Protein AF-A0A1C2GT10-F1 (afdb_monomer_lite)

Sequence (183 aa):
MKGVVSFGICFAFLFNIWNMQNKFFRRFGLTDAYTSALNGILLFVSLIYVYPLKFLTSLIGTEDQFNDHGHLVSKITSAQVPMLMIIYASGLGVIYLLFFLMYQNAHRHALILHLTPQELFETKTLGYGNLLAVGVCVLSITTALILPQATAGNAGFIFFLLGPAYSFWYAYRGKKSRLMFGH

Structure (mmCIF, N/CA/C/O backbone):
data_AF-A0A1C2GT10-F1
#
_entry.id   AF-A0A1C2GT10-F1
#
loop_
_atom_site.group_PDB
_atom_site.id
_atom_site.type_symbol
_atom_site.label_atom_id
_atom_site.label_alt_id
_atom_site.label_comp_id
_atom_site.label_asym_id
_atom_site.label_entity_id
_atom_site.label_seq_id
_atom_site.pdbx_PDB_ins_code
_atom_site.Cartn_x
_atom_site.Cartn_y
_atom_site.Cartn_z
_atom_site.occupancy
_atom_site.B_iso_or_equiv
_atom_site.auth_seq_id
_atom_site.auth_comp_id
_atom_site.auth_asym_id
_atom_site.auth_atom_id
_atom_site.pdbx_PDB_model_num
ATOM 1 N N . MET A 1 1 ? 27.643 7.933 -6.021 1.00 58.00 1 MET A N 1
ATOM 2 C CA . MET A 1 1 ? 26.497 8.442 -5.225 1.00 58.00 1 MET A CA 1
ATOM 3 C C . MET A 1 1 ? 25.125 8.004 -5.759 1.00 58.00 1 MET A C 1
ATOM 5 O O . MET A 1 1 ? 24.202 7.934 -4.965 1.00 58.00 1 MET A O 1
ATOM 9 N N . LYS A 1 2 ? 24.962 7.653 -7.049 1.00 57.12 2 LYS A N 1
ATOM 10 C CA . LYS A 1 2 ? 23.655 7.280 -7.637 1.00 57.12 2 LYS A CA 1
ATOM 11 C C . LYS A 1 2 ? 23.021 6.003 -7.056 1.00 57.12 2 LYS A C 1
ATOM 13 O O . LYS A 1 2 ? 21.864 6.046 -6.655 1.00 57.12 2 LYS A O 1
ATOM 18 N N . GLY A 1 3 ? 23.798 4.936 -6.845 1.00 66.56 3 GLY A N 1
ATOM 19 C CA . GLY A 1 3 ? 23.298 3.718 -6.187 1.00 66.56 3 GLY A CA 1
ATOM 20 C C . GLY A 1 3 ? 22.779 3.928 -4.752 1.00 66.56 3 GLY A C 1
ATOM 21 O O . GLY A 1 3 ? 21.902 3.194 -4.302 1.00 66.56 3 GLY A O 1
ATOM 22 N N . VAL A 1 4 ? 23.252 4.968 -4.050 1.00 77.50 4 VAL A N 1
ATOM 23 C CA . VAL A 1 4 ? 22.751 5.343 -2.711 1.00 77.50 4 VAL A CA 1
ATOM 24 C C . VAL A 1 4 ? 21.336 5.924 -2.800 1.00 77.50 4 VAL A C 1
ATOM 26 O O . VAL A 1 4 ? 20.514 5.657 -1.930 1.00 77.50 4 VAL A O 1
ATOM 29 N N . VAL A 1 5 ? 21.021 6.661 -3.871 1.00 79.19 5 VAL A N 1
ATOM 30 C CA . VAL A 1 5 ? 19.681 7.226 -4.102 1.00 79.19 5 VAL A CA 1
ATOM 31 C C . VAL A 1 5 ? 18.677 6.114 -4.411 1.00 79.19 5 VAL A C 1
ATOM 33 O O . VAL A 1 5 ? 17.631 6.041 -3.769 1.00 79.19 5 VAL A O 1
ATOM 36 N N . SER A 1 6 ? 19.013 5.197 -5.324 1.00 76.50 6 SER A N 1
ATOM 37 C CA . SER A 1 6 ? 18.157 4.047 -5.661 1.00 76.50 6 SER A CA 1
ATOM 38 C C . SER A 1 6 ? 17.911 3.133 -4.456 1.00 76.50 6 SER A C 1
ATOM 40 O O . SER A 1 6 ? 16.793 2.645 -4.259 1.00 76.50 6 SER A O 1
ATOM 42 N N . PHE A 1 7 ? 18.931 2.944 -3.612 1.00 80.69 7 PHE A N 1
ATOM 43 C CA . PHE A 1 7 ? 18.797 2.244 -2.337 1.00 80.69 7 PHE A CA 1
ATOM 44 C C . PHE A 1 7 ? 17.896 3.005 -1.354 1.00 80.69 7 PHE A C 1
ATOM 46 O O . PHE A 1 7 ? 17.006 2.402 -0.760 1.00 80.69 7 PHE A O 1
ATOM 53 N N . GLY A 1 8 ? 18.069 4.324 -1.226 1.00 86.44 8 GLY A N 1
ATOM 54 C CA . GLY A 1 8 ? 17.246 5.175 -0.364 1.00 86.44 8 GLY A CA 1
ATOM 55 C C . GLY A 1 8 ? 15.757 5.132 -0.719 1.00 86.44 8 GLY A C 1
ATOM 56 O O . GLY A 1 8 ? 14.921 5.028 0.175 1.00 86.44 8 GLY A O 1
ATOM 57 N N . ILE A 1 9 ? 15.417 5.119 -2.013 1.00 84.25 9 ILE A N 1
ATOM 58 C CA . ILE A 1 9 ? 14.026 4.969 -2.475 1.00 84.25 9 ILE A CA 1
ATOM 59 C C . ILE A 1 9 ? 13.476 3.589 -2.089 1.00 84.25 9 ILE A C 1
ATOM 61 O O . ILE A 1 9 ? 12.394 3.501 -1.510 1.00 84.25 9 ILE A O 1
ATOM 65 N N . CYS A 1 10 ? 14.226 2.513 -2.351 1.00 85.81 10 CYS A N 1
ATOM 66 C CA . CYS A 1 10 ? 13.824 1.153 -1.974 1.00 85.81 10 CYS A CA 1
ATOM 67 C C . CYS A 1 10 ? 13.597 1.031 -0.458 1.00 85.81 10 CYS A C 1
ATOM 69 O O . CYS A 1 10 ? 12.595 0.466 -0.017 1.00 85.81 10 CYS A O 1
ATOM 71 N N . PHE A 1 11 ? 14.499 1.603 0.343 1.00 89.50 11 PHE A N 1
ATOM 72 C CA . PHE A 1 11 ? 14.369 1.649 1.794 1.00 89.50 11 PHE A CA 1
ATOM 73 C C . PHE A 1 11 ? 13.121 2.422 2.228 1.00 89.50 11 PHE A C 1
ATOM 75 O O . PHE A 1 11 ? 12.382 1.932 3.074 1.00 89.50 11 PHE A O 1
ATOM 82 N N . ALA A 1 12 ? 12.838 3.586 1.635 1.00 91.81 12 ALA A N 1
ATOM 83 C CA . ALA A 1 12 ? 11.659 4.382 1.974 1.00 91.81 12 ALA A CA 1
ATOM 84 C C . ALA A 1 12 ? 10.345 3.614 1.741 1.00 91.81 12 ALA A C 1
ATOM 86 O O . ALA A 1 12 ? 9.431 3.692 2.563 1.00 91.81 12 ALA A O 1
ATOM 87 N N . PHE A 1 13 ? 10.263 2.825 0.667 1.00 89.94 13 PHE A N 1
ATOM 88 C CA . PHE A 1 13 ? 9.121 1.944 0.401 1.00 89.94 13 PHE A CA 1
ATOM 89 C C . PHE A 1 13 ? 8.989 0.824 1.439 1.00 89.94 13 PHE A C 1
ATOM 91 O O . PHE A 1 13 ? 7.908 0.635 1.995 1.00 89.94 13 PHE A O 1
ATOM 98 N N . LEU A 1 14 ? 10.076 0.110 1.749 1.00 92.19 14 LEU A N 1
ATOM 99 C CA . LEU A 1 14 ? 10.058 -0.938 2.779 1.00 92.19 14 LEU A CA 1
ATOM 100 C C . LEU A 1 14 ? 9.715 -0.368 4.160 1.00 92.19 14 LEU A C 1
ATOM 102 O O . LEU A 1 14 ? 8.906 -0.935 4.893 1.00 92.19 14 LEU A O 1
ATOM 106 N N . PHE A 1 15 ? 10.270 0.796 4.488 1.00 94.81 15 PHE A N 1
ATOM 107 C CA . PHE A 1 15 ? 9.959 1.521 5.710 1.00 94.81 15 PHE A CA 1
ATOM 108 C C . PHE A 1 15 ? 8.488 1.945 5.760 1.00 94.81 15 PHE A C 1
ATOM 110 O O . PHE A 1 15 ? 7.872 1.899 6.822 1.00 94.81 15 PHE A O 1
ATOM 117 N N . ASN A 1 16 ? 7.889 2.317 4.625 1.00 94.50 16 ASN A N 1
ATOM 118 C CA . ASN A 1 16 ? 6.464 2.627 4.552 1.00 94.50 16 ASN A CA 1
ATOM 119 C C . ASN A 1 16 ? 5.594 1.399 4.867 1.00 94.50 16 ASN A C 1
ATOM 121 O O . ASN A 1 16 ? 4.692 1.510 5.698 1.00 94.50 16 ASN A O 1
ATOM 125 N N . ILE A 1 17 ? 5.913 0.235 4.287 1.00 95.44 17 ILE A N 1
ATOM 126 C CA . ILE A 1 17 ? 5.225 -1.037 4.574 1.00 95.44 17 ILE A CA 1
ATOM 127 C C . ILE A 1 17 ? 5.335 -1.368 6.065 1.00 95.44 17 ILE A C 1
ATOM 129 O O . ILE A 1 17 ? 4.323 -1.612 6.725 1.00 95.44 17 ILE A O 1
ATOM 133 N N . TRP A 1 18 ? 6.546 -1.290 6.623 1.00 96.38 18 TRP A N 1
ATOM 134 C CA . TRP A 1 18 ? 6.772 -1.495 8.053 1.00 96.38 18 TRP A CA 1
ATOM 135 C C . TRP A 1 18 ? 5.984 -0.497 8.911 1.00 96.38 18 TRP A C 1
ATOM 137 O O . TRP A 1 18 ? 5.374 -0.875 9.905 1.00 96.38 18 TRP A O 1
ATOM 147 N N . ASN A 1 19 ? 5.931 0.778 8.528 1.00 97.12 19 ASN A N 1
ATOM 148 C CA . ASN A 1 19 ? 5.183 1.795 9.263 1.00 97.12 19 ASN A CA 1
ATOM 149 C C . ASN A 1 19 ? 3.669 1.523 9.234 1.00 97.12 19 ASN A C 1
ATOM 151 O O . ASN A 1 19 ? 2.994 1.720 10.244 1.00 97.12 19 ASN A O 1
ATOM 155 N N . MET A 1 20 ? 3.123 1.053 8.107 1.00 95.88 20 MET A N 1
ATOM 156 C CA . MET A 1 20 ? 1.720 0.629 8.007 1.00 95.88 20 MET A CA 1
ATOM 157 C C . MET A 1 20 ? 1.433 -0.561 8.928 1.00 95.88 20 MET A C 1
ATOM 159 O O . MET A 1 20 ? 0.476 -0.525 9.702 1.00 95.88 20 MET A O 1
ATOM 163 N N . GLN A 1 21 ? 2.304 -1.570 8.905 1.00 96.12 21 GLN A N 1
ATOM 164 C CA . GLN A 1 21 ? 2.247 -2.737 9.784 1.00 96.12 21 GLN A CA 1
ATOM 165 C C . GLN A 1 21 ? 2.325 -2.330 11.265 1.00 96.12 21 GLN A C 1
ATOM 167 O O . GLN A 1 21 ? 1.469 -2.710 12.060 1.00 96.12 21 GLN A O 1
ATOM 172 N N . ASN A 1 22 ? 3.292 -1.489 11.633 1.00 96.31 22 ASN A N 1
ATOM 173 C CA . ASN A 1 22 ? 3.478 -0.991 12.993 1.00 96.31 22 ASN A CA 1
ATOM 174 C C . ASN A 1 22 ? 2.246 -0.218 13.487 1.00 96.31 22 ASN A C 1
ATOM 176 O O . ASN A 1 22 ? 1.758 -0.460 14.589 1.00 96.31 22 ASN A O 1
ATOM 180 N N . LYS A 1 23 ? 1.684 0.674 12.661 1.00 95.62 23 LYS A N 1
ATOM 181 C CA . LYS A 1 23 ? 0.439 1.388 12.990 1.00 95.62 23 LYS A CA 1
ATOM 182 C C . LYS A 1 23 ? -0.734 0.432 13.196 1.00 95.62 23 LYS A C 1
ATOM 184 O O . LYS A 1 23 ? -1.517 0.644 14.117 1.00 95.62 23 LYS A O 1
ATOM 189 N N . PHE A 1 24 ? -0.853 -0.606 12.367 1.00 96.31 24 PHE A N 1
ATOM 190 C CA . PHE A 1 24 ? -1.900 -1.615 12.508 1.00 96.31 24 PHE A CA 1
ATOM 191 C C . PHE A 1 24 ? -1.786 -2.362 13.845 1.00 96.31 24 PHE A C 1
ATOM 193 O O . PHE A 1 24 ? -2.740 -2.365 14.624 1.00 96.31 24 PHE A O 1
ATOM 200 N N . PHE A 1 25 ? -0.618 -2.934 14.153 1.00 95.81 25 PHE A N 1
ATOM 201 C CA . PHE A 1 25 ? -0.434 -3.709 15.385 1.00 95.81 25 PHE A CA 1
ATOM 202 C C . PHE A 1 25 ? -0.542 -2.852 16.642 1.00 95.81 25 PHE A C 1
ATOM 204 O O . PHE A 1 25 ? -1.147 -3.287 17.616 1.00 95.81 25 PHE A O 1
ATOM 211 N N . ARG A 1 26 ? -0.043 -1.610 16.615 1.00 95.06 26 ARG A N 1
ATOM 212 C CA . ARG A 1 26 ? -0.214 -0.675 17.736 1.00 95.06 26 ARG A CA 1
ATOM 213 C C . ARG A 1 26 ? -1.669 -0.285 17.976 1.00 95.06 26 ARG A C 1
ATOM 215 O O . ARG A 1 26 ? -2.014 0.025 19.108 1.00 95.06 26 ARG A O 1
ATOM 222 N N . ARG A 1 27 ? -2.499 -0.258 16.928 1.00 93.94 27 ARG A N 1
ATOM 223 C CA . ARG A 1 27 ? -3.910 0.130 17.033 1.00 93.94 27 ARG A CA 1
ATOM 224 C C . ARG A 1 27 ? -4.792 -1.007 17.535 1.00 93.94 27 ARG A C 1
ATOM 226 O O . ARG A 1 27 ? -5.683 -0.752 18.331 1.00 93.94 27 ARG A O 1
ATOM 233 N N . PHE A 1 28 ? -4.581 -2.227 17.043 1.00 94.06 28 PHE A N 1
ATOM 234 C CA . PHE A 1 28 ? -5.505 -3.334 17.309 1.00 94.06 28 PHE A CA 1
ATOM 235 C C . PHE A 1 28 ? -4.943 -4.414 18.231 1.00 94.06 28 PHE A C 1
ATOM 237 O O . PHE A 1 28 ? -5.725 -5.185 18.766 1.00 94.06 28 PHE A O 1
ATOM 244 N N . GLY A 1 29 ? -3.621 -4.520 18.406 1.00 91.31 29 GLY A N 1
ATOM 245 C CA . GLY A 1 29 ? -3.014 -5.520 19.294 1.00 91.31 29 GLY A CA 1
ATOM 246 C C . GLY A 1 29 ? -3.414 -6.973 18.997 1.00 91.31 29 GLY A C 1
ATOM 247 O O . GLY A 1 29 ? -3.346 -7.812 19.889 1.00 91.31 29 GLY A O 1
ATOM 248 N N . LEU A 1 30 ? -3.870 -7.270 17.774 1.00 91.69 30 LEU A N 1
ATOM 249 C CA . LEU A 1 30 ? -4.397 -8.581 17.399 1.00 91.69 30 LEU A CA 1
ATOM 250 C C . LEU A 1 30 ? -3.285 -9.629 17.336 1.00 91.69 30 LEU A C 1
ATOM 252 O O . LEU A 1 30 ? -2.280 -9.441 16.648 1.00 91.69 30 LEU A O 1
ATOM 256 N N . THR A 1 31 ? -3.512 -10.750 18.015 1.00 90.88 31 THR A N 1
ATOM 257 C CA . THR A 1 31 ? -2.587 -11.891 18.108 1.00 90.88 31 THR A CA 1
ATOM 258 C C . THR A 1 31 ? -3.197 -13.195 17.591 1.00 90.88 31 THR A C 1
ATOM 260 O O . THR A 1 31 ? -2.633 -14.269 17.785 1.00 90.88 31 THR A O 1
ATOM 263 N N . ASP A 1 32 ? -4.346 -13.131 16.914 1.00 94.25 32 ASP A N 1
ATOM 264 C CA . ASP A 1 32 ? -5.003 -14.312 16.365 1.00 94.25 32 ASP A CA 1
ATOM 265 C C . ASP A 1 32 ? -4.171 -14.975 15.251 1.00 94.25 32 ASP A C 1
ATOM 267 O O . ASP A 1 32 ? -3.340 -14.346 14.581 1.00 94.25 32 ASP A O 1
ATOM 271 N N . ALA A 1 33 ? -4.403 -16.274 15.042 1.00 94.56 33 ALA A N 1
ATOM 272 C CA . ALA A 1 33 ? -3.659 -17.069 14.068 1.00 94.56 33 ALA A CA 1
ATOM 273 C C . ALA A 1 33 ? -3.805 -16.532 12.634 1.00 94.56 33 ALA A C 1
ATOM 275 O O . ALA A 1 33 ? -2.858 -16.606 11.854 1.00 94.56 33 ALA A O 1
ATOM 276 N N . TYR A 1 34 ? -4.959 -15.949 12.292 1.00 96.00 34 TYR A N 1
ATOM 277 C CA . TYR A 1 34 ? -5.201 -15.399 10.962 1.00 96.00 34 TYR A CA 1
ATOM 278 C C . TYR A 1 34 ? -4.402 -14.110 10.733 1.00 96.00 34 TYR A C 1
ATOM 280 O O . TYR A 1 34 ? -3.689 -14.012 9.734 1.00 96.00 34 TYR A O 1
ATOM 288 N N . THR A 1 35 ? -4.422 -13.160 11.675 1.00 95.62 35 THR A N 1
ATOM 289 C CA . THR A 1 35 ? -3.559 -11.965 11.622 1.00 95.62 35 THR A CA 1
ATOM 290 C C . THR A 1 35 ? -2.079 -12.349 11.578 1.00 95.62 35 THR A C 1
ATOM 292 O O . THR A 1 35 ? -1.323 -11.785 10.787 1.00 95.62 35 THR A O 1
ATOM 295 N N . SER A 1 36 ? -1.665 -13.344 12.368 1.00 95.56 36 SER A N 1
ATOM 296 C CA . SER A 1 36 ? -0.284 -13.844 12.377 1.00 95.56 36 SER A CA 1
ATOM 297 C C . SER A 1 36 ? 0.121 -14.467 11.036 1.00 95.56 36 SER A C 1
ATOM 299 O O . SER A 1 36 ? 1.214 -14.194 10.540 1.00 95.56 36 SER A O 1
ATOM 301 N N . ALA A 1 37 ? -0.766 -15.242 10.405 1.00 97.62 37 ALA A N 1
ATOM 302 C CA . ALA A 1 37 ? -0.535 -15.815 9.082 1.00 97.62 37 ALA A CA 1
ATOM 303 C C . ALA A 1 37 ? -0.437 -14.731 7.997 1.00 97.62 37 ALA A C 1
ATOM 305 O O . ALA A 1 37 ? 0.518 -14.730 7.222 1.00 97.62 37 ALA A O 1
ATOM 306 N N . LEU A 1 38 ? -1.367 -13.766 7.974 1.00 97.31 38 LEU A N 1
ATOM 307 C CA . LEU A 1 38 ? -1.312 -12.633 7.041 1.00 97.31 38 LEU A CA 1
ATOM 308 C C . LEU A 1 38 ? -0.028 -11.820 7.210 1.00 97.31 38 LEU A C 1
ATOM 310 O O . LEU A 1 38 ? 0.585 -11.424 6.222 1.00 97.31 38 LEU A O 1
ATOM 314 N N . ASN A 1 39 ? 0.403 -11.615 8.453 1.00 96.56 39 ASN A N 1
ATOM 315 C CA . ASN A 1 39 ? 1.656 -10.947 8.765 1.00 96.56 39 ASN A CA 1
ATOM 316 C C . ASN A 1 39 ? 2.877 -11.730 8.259 1.00 96.56 39 ASN A C 1
ATOM 318 O O . ASN A 1 39 ? 3.780 -11.145 7.666 1.00 96.56 39 ASN A O 1
ATOM 322 N N . GLY A 1 40 ? 2.891 -13.053 8.441 1.00 97.12 40 GLY A N 1
ATOM 323 C CA . GLY A 1 40 ? 3.932 -13.921 7.889 1.00 97.12 40 GLY A CA 1
ATOM 324 C C . GLY A 1 40 ? 4.004 -13.839 6.362 1.00 97.12 40 GLY A C 1
ATOM 325 O O . GLY A 1 40 ? 5.087 -13.667 5.803 1.00 97.12 40 GLY A O 1
ATOM 326 N N . ILE A 1 41 ? 2.850 -13.869 5.685 1.00 97.62 41 ILE A N 1
ATOM 327 C CA . ILE A 1 41 ? 2.766 -13.708 4.226 1.00 97.62 41 ILE A CA 1
ATOM 328 C C . ILE A 1 41 ? 3.242 -12.310 3.806 1.00 97.62 41 ILE A C 1
ATOM 330 O O . ILE A 1 41 ? 3.982 -12.192 2.833 1.00 97.62 41 ILE A O 1
ATOM 334 N N . LEU A 1 42 ? 2.882 -11.255 4.543 1.00 97.06 42 LEU A N 1
ATOM 335 C CA . LEU A 1 42 ? 3.321 -9.884 4.262 1.00 97.06 42 LEU A CA 1
ATOM 336 C C . LEU A 1 42 ? 4.847 -9.763 4.301 1.00 97.06 42 LEU A C 1
ATOM 338 O O . LEU A 1 42 ? 5.435 -9.163 3.399 1.00 97.06 42 LEU A O 1
ATOM 342 N N . LEU A 1 43 ? 5.492 -10.355 5.310 1.00 96.19 43 LEU A N 1
ATOM 343 C CA . LEU A 1 43 ? 6.951 -10.387 5.411 1.00 96.19 43 LEU A CA 1
ATOM 344 C C . LEU A 1 43 ? 7.572 -11.176 4.253 1.00 96.19 43 LEU A C 1
ATOM 346 O O . LEU A 1 43 ? 8.506 -10.691 3.619 1.00 96.19 43 LEU A O 1
ATOM 350 N N . PHE A 1 44 ? 7.021 -12.348 3.931 1.00 96.56 44 PHE A N 1
ATOM 351 C CA . PHE A 1 44 ? 7.488 -13.176 2.819 1.00 96.56 44 PHE A CA 1
ATOM 352 C C . PHE A 1 44 ? 7.406 -12.446 1.470 1.00 96.56 44 PHE A C 1
ATOM 354 O O . PHE A 1 44 ? 8.389 -12.384 0.730 1.00 96.56 44 PHE A O 1
ATOM 361 N N . VAL A 1 45 ? 6.261 -11.826 1.173 1.00 95.19 45 VAL A N 1
ATOM 362 C CA . VAL A 1 45 ? 6.061 -11.031 -0.047 1.00 95.19 45 VAL A CA 1
ATOM 363 C C . VAL A 1 45 ? 7.016 -9.844 -0.071 1.00 95.19 45 VAL A C 1
ATOM 365 O O . VAL A 1 45 ? 7.654 -9.604 -1.092 1.00 95.19 45 VAL A O 1
ATOM 368 N N . SER A 1 46 ? 7.174 -9.137 1.051 1.00 93.31 46 SER A N 1
ATOM 369 C CA . SER A 1 46 ? 8.090 -7.995 1.146 1.00 93.31 46 SER A CA 1
ATOM 370 C C . SER A 1 46 ? 9.535 -8.396 0.848 1.00 93.31 46 SER A C 1
ATOM 372 O O . SER A 1 46 ? 10.216 -7.667 0.133 1.00 93.31 46 SER A O 1
ATOM 374 N N . LEU A 1 47 ? 9.985 -9.565 1.328 1.00 92.25 47 LEU A N 1
ATOM 375 C CA . LEU A 1 47 ? 11.325 -10.103 1.059 1.00 92.25 47 LEU A CA 1
ATOM 376 C C . LEU A 1 47 ? 11.547 -10.398 -0.427 1.00 92.25 47 LEU A C 1
ATOM 378 O O . LEU A 1 47 ? 12.565 -9.987 -0.984 1.00 92.25 47 LEU A O 1
ATOM 382 N N . ILE A 1 48 ? 10.588 -11.055 -1.085 1.00 91.19 48 ILE A N 1
ATOM 383 C CA . ILE A 1 48 ? 10.649 -11.292 -2.536 1.00 91.19 48 ILE A CA 1
ATOM 384 C C . ILE A 1 48 ? 10.680 -9.957 -3.285 1.00 91.19 48 ILE A C 1
ATOM 386 O O . ILE A 1 48 ? 11.422 -9.800 -4.254 1.00 91.19 48 ILE A O 1
ATOM 390 N N . TYR A 1 49 ? 9.907 -8.978 -2.813 1.00 87.88 49 TYR A N 1
ATOM 391 C CA . TYR A 1 49 ? 9.720 -7.699 -3.485 1.00 87.88 49 TYR A CA 1
ATOM 392 C C . TYR A 1 49 ? 10.925 -6.751 -3.388 1.00 87.88 49 TYR A C 1
ATOM 394 O O . TYR A 1 49 ? 11.029 -5.820 -4.188 1.00 87.88 49 TYR A O 1
ATOM 402 N N . VAL A 1 50 ? 11.886 -7.011 -2.492 1.00 87.19 50 VAL A N 1
ATOM 403 C CA . VAL A 1 50 ? 13.123 -6.216 -2.381 1.00 87.19 50 VAL A CA 1
ATOM 404 C C . VAL A 1 50 ? 13.909 -6.206 -3.696 1.00 87.19 50 VAL A C 1
ATOM 406 O O . VAL A 1 50 ? 14.372 -5.150 -4.130 1.00 87.19 50 VAL A O 1
ATOM 409 N N . TYR A 1 51 ? 14.058 -7.364 -4.349 1.00 83.12 51 TYR A N 1
ATOM 410 C CA . TYR A 1 51 ? 14.872 -7.478 -5.564 1.00 83.12 51 TYR A CA 1
ATOM 411 C C . TYR A 1 51 ? 14.256 -6.766 -6.768 1.00 83.12 51 TYR A C 1
ATOM 413 O O . TYR A 1 51 ? 14.955 -5.936 -7.361 1.00 83.12 51 TYR A O 1
ATOM 421 N N . PRO A 1 52 ? 12.971 -7.001 -7.114 1.00 84.75 52 PRO A N 1
ATOM 422 C CA . PRO A 1 52 ? 12.301 -6.197 -8.116 1.00 84.75 52 PRO A CA 1
ATOM 423 C C . PRO A 1 52 ? 12.434 -4.718 -7.778 1.00 84.75 52 PRO A C 1
ATOM 425 O O . PRO A 1 52 ? 12.814 -3.931 -8.637 1.00 84.75 52 PRO A O 1
ATOM 428 N N . LEU A 1 53 ? 12.143 -4.303 -6.547 1.00 83.56 53 LEU A N 1
ATOM 429 C CA . LEU A 1 53 ? 12.102 -2.882 -6.221 1.00 83.56 53 LEU A CA 1
ATOM 430 C C . LEU A 1 53 ? 13.463 -2.201 -6.423 1.00 83.56 53 LEU A C 1
ATOM 432 O O . LEU A 1 53 ? 13.526 -1.124 -7.012 1.00 83.56 53 LEU A O 1
ATOM 436 N N . LYS A 1 54 ? 14.556 -2.865 -6.032 1.00 81.62 54 LYS A N 1
ATOM 437 C CA . LYS A 1 54 ? 15.924 -2.405 -6.307 1.00 81.62 54 LYS A CA 1
ATOM 438 C C . LYS A 1 54 ? 16.204 -2.281 -7.808 1.00 81.62 54 LYS A C 1
ATOM 440 O O . LYS A 1 54 ? 16.869 -1.339 -8.235 1.00 81.62 54 LYS A O 1
ATOM 445 N N . PHE A 1 55 ? 15.719 -3.229 -8.606 1.00 82.06 55 PHE A N 1
ATOM 446 C CA . PHE A 1 55 ? 15.865 -3.176 -10.058 1.00 82.06 55 PHE A CA 1
ATOM 447 C C . PHE A 1 55 ? 15.122 -1.967 -10.646 1.00 82.06 55 PHE A C 1
ATOM 449 O O . PHE A 1 55 ? 15.716 -1.209 -11.406 1.00 82.06 55 PHE A O 1
ATOM 456 N N . LEU A 1 56 ? 13.887 -1.695 -10.208 1.00 80.31 56 LEU A N 1
ATOM 457 C CA . LEU A 1 56 ? 13.112 -0.538 -10.673 1.00 80.31 56 LEU A CA 1
ATOM 458 C C . LEU A 1 56 ? 13.815 0.782 -10.367 1.00 80.31 56 LEU A C 1
ATOM 460 O O . LEU A 1 56 ? 13.906 1.661 -11.221 1.00 80.31 56 LEU A O 1
ATOM 464 N N . THR A 1 57 ? 14.312 0.932 -9.138 1.00 76.31 57 THR A N 1
ATOM 465 C CA . THR A 1 57 ? 14.961 2.174 -8.714 1.00 76.31 57 THR A CA 1
ATOM 466 C C . THR A 1 57 ? 16.309 2.392 -9.400 1.00 76.31 57 THR A C 1
ATOM 468 O O . THR A 1 57 ? 16.729 3.540 -9.542 1.00 76.31 57 THR A O 1
ATOM 471 N N . SER A 1 58 ? 16.979 1.329 -9.861 1.00 75.12 58 SER A N 1
ATOM 472 C CA . SER A 1 58 ? 18.166 1.418 -10.728 1.00 75.12 58 SER A CA 1
ATOM 473 C C . SER A 1 58 ? 17.801 1.981 -12.110 1.00 75.12 58 SER A C 1
ATOM 475 O O . SER A 1 58 ? 18.437 2.931 -12.569 1.00 75.12 58 SER A O 1
ATOM 477 N N . LEU A 1 59 ? 16.716 1.496 -12.728 1.00 73.69 59 LEU A N 1
ATOM 478 C CA . LEU A 1 59 ? 16.256 1.972 -14.044 1.00 73.69 59 LEU A CA 1
ATOM 479 C C . LEU A 1 59 ? 15.847 3.448 -14.024 1.00 73.69 59 LEU A C 1
ATOM 481 O O . LEU A 1 59 ? 16.302 4.234 -14.849 1.00 73.69 59 LEU A O 1
ATOM 485 N N . ILE A 1 60 ? 15.034 3.848 -13.039 1.00 70.44 60 ILE A N 1
ATOM 486 C CA . ILE A 1 60 ? 14.580 5.242 -12.889 1.00 70.44 60 ILE A CA 1
ATOM 487 C C . ILE A 1 60 ? 15.760 6.165 -12.524 1.00 70.44 60 ILE A C 1
ATOM 489 O O . ILE A 1 60 ? 15.797 7.329 -12.914 1.00 70.44 60 ILE A O 1
ATOM 493 N N . GLY A 1 61 ? 16.753 5.645 -11.797 1.00 62.66 61 GLY A N 1
ATOM 494 C CA . GLY A 1 61 ? 17.906 6.382 -11.273 1.00 62.66 61 GLY A CA 1
ATOM 495 C C . GLY A 1 61 ? 19.002 6.734 -12.287 1.00 62.66 61 GLY A C 1
ATOM 496 O O . GLY A 1 61 ? 20.093 7.116 -11.864 1.00 62.66 61 GLY A O 1
ATOM 497 N N . THR A 1 62 ? 18.744 6.646 -13.599 1.00 59.62 62 THR A N 1
ATOM 498 C CA . THR A 1 62 ? 19.709 6.841 -14.711 1.00 59.62 62 THR A CA 1
ATOM 499 C C . THR A 1 62 ? 20.751 5.728 -14.886 1.00 59.62 62 THR A C 1
ATOM 501 O O . THR A 1 62 ? 21.764 5.941 -15.546 1.00 59.62 62 THR A O 1
ATOM 504 N N . GLU A 1 63 ? 20.516 4.534 -14.332 1.00 60.09 63 GLU A N 1
ATOM 505 C CA . GLU A 1 63 ? 21.354 3.347 -14.579 1.00 60.09 63 GLU A CA 1
ATOM 506 C C . GLU A 1 63 ? 20.755 2.424 -15.650 1.00 60.09 63 GLU A C 1
ATOM 508 O O . GLU A 1 63 ? 21.102 1.245 -15.705 1.00 60.09 63 GLU A O 1
ATOM 513 N N . ASP A 1 64 ? 19.855 2.938 -16.488 1.00 60.31 64 ASP A N 1
ATOM 514 C CA . ASP A 1 64 ? 19.219 2.182 -17.571 1.00 60.31 64 ASP A CA 1
ATOM 515 C C . ASP A 1 64 ? 20.207 1.769 -18.674 1.00 60.31 64 ASP A C 1
ATOM 517 O O . ASP A 1 64 ? 19.882 0.953 -19.521 1.00 60.31 64 ASP A O 1
ATOM 521 N N . GLN A 1 65 ? 21.435 2.293 -18.662 1.00 59.91 65 GLN 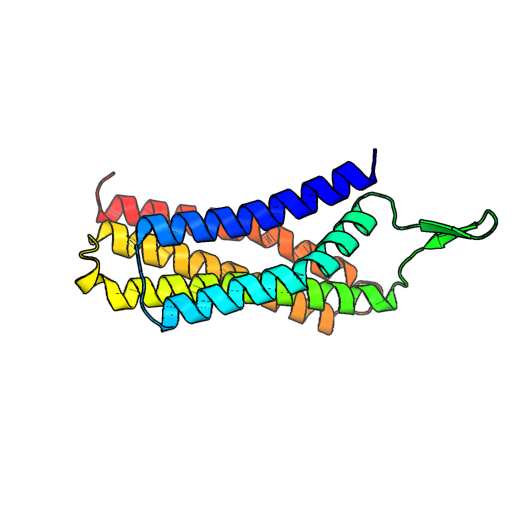A N 1
ATOM 522 C CA . GLN A 1 65 ? 22.463 1.975 -19.648 1.00 59.91 65 GLN A CA 1
ATOM 523 C C . GLN A 1 65 ? 23.710 1.425 -18.958 1.00 59.91 65 GLN A C 1
ATOM 525 O O . GLN A 1 65 ? 24.150 1.954 -17.932 1.00 59.91 65 GLN A O 1
ATOM 530 N N . PHE A 1 66 ? 24.280 0.355 -19.510 1.00 62.78 66 PHE A N 1
ATOM 531 C CA . PHE A 1 66 ? 25.611 -0.117 -19.136 1.00 62.78 66 PHE A CA 1
ATOM 532 C C . PHE A 1 66 ? 26.584 0.139 -20.289 1.00 62.78 66 PHE A C 1
ATOM 534 O O . PHE A 1 66 ? 26.185 0.163 -21.453 1.00 62.78 66 PHE A O 1
ATOM 541 N N . ASN A 1 67 ? 27.848 0.390 -19.950 1.00 57.56 67 ASN A N 1
ATOM 542 C CA . ASN A 1 67 ? 28.885 0.659 -20.934 1.00 57.56 67 ASN A CA 1
ATOM 543 C C . ASN A 1 67 ? 29.449 -0.673 -21.433 1.00 57.56 67 ASN A C 1
ATOM 545 O O . ASN A 1 67 ? 30.231 -1.312 -20.729 1.00 57.56 67 ASN A O 1
ATOM 549 N N . ASP A 1 68 ? 29.021 -1.087 -22.620 1.00 61.91 68 ASP A N 1
ATOM 550 C CA . ASP A 1 68 ? 29.543 -2.260 -23.307 1.00 61.91 68 ASP A CA 1
ATOM 551 C C . ASP A 1 68 ? 30.538 -1.794 -24.372 1.00 61.91 68 ASP A C 1
ATOM 553 O O . ASP A 1 68 ? 30.160 -1.223 -25.395 1.00 61.91 68 ASP A O 1
ATOM 557 N N . HIS A 1 69 ? 31.832 -1.934 -24.082 1.00 57.12 69 HIS A N 1
ATOM 558 C CA . HIS A 1 69 ? 32.922 -1.562 -24.994 1.00 57.12 69 HIS A CA 1
ATOM 559 C C . HIS A 1 69 ? 32.842 -0.135 -25.592 1.00 57.12 69 HIS A C 1
ATOM 561 O O . HIS A 1 69 ? 33.270 0.091 -26.720 1.00 57.12 69 HIS A O 1
ATOM 567 N N . GLY A 1 70 ? 32.335 0.851 -24.840 1.00 59.19 70 GLY A N 1
ATOM 568 C CA . GLY A 1 70 ? 32.201 2.242 -25.298 1.00 59.19 70 GLY A CA 1
ATOM 569 C C . GLY A 1 70 ? 30.825 2.590 -25.873 1.00 59.19 70 GLY A C 1
ATOM 570 O O . GLY A 1 70 ? 30.578 3.755 -26.188 1.00 59.19 70 GLY A O 1
ATOM 571 N N . HIS A 1 71 ? 29.914 1.618 -25.966 1.00 56.97 71 HIS A N 1
ATOM 572 C CA . HIS A 1 71 ? 28.529 1.823 -26.366 1.00 56.97 71 HIS A CA 1
ATOM 573 C C . HIS A 1 71 ? 27.599 1.754 -25.154 1.00 56.97 71 HIS A C 1
ATOM 575 O O . HIS A 1 71 ? 27.661 0.840 -24.332 1.00 56.97 71 HIS A O 1
ATOM 581 N N . LEU A 1 72 ? 26.708 2.739 -25.046 1.00 60.91 72 LEU A N 1
ATOM 582 C CA . LEU A 1 72 ? 25.656 2.746 -24.039 1.00 60.91 72 LEU A CA 1
ATOM 583 C C . LEU A 1 72 ? 24.521 1.831 -24.509 1.00 60.91 72 LEU A C 1
ATOM 585 O O . LEU A 1 72 ? 23.739 2.205 -25.383 1.00 60.91 72 LEU A O 1
ATOM 589 N N . VAL A 1 73 ? 24.441 0.629 -23.939 1.00 62.88 73 VAL A N 1
ATOM 590 C CA . VAL A 1 73 ? 23.390 -0.349 -24.252 1.00 62.88 73 VAL A CA 1
ATOM 591 C C . VAL A 1 73 ? 22.343 -0.322 -23.143 1.00 62.88 73 VAL A C 1
ATOM 593 O O . VAL A 1 73 ? 22.692 -0.363 -21.960 1.00 62.88 73 VAL A O 1
ATOM 596 N N . SER A 1 74 ? 21.060 -0.227 -23.512 1.00 63.53 74 SER A N 1
ATOM 597 C CA . SER A 1 74 ? 19.961 -0.242 -22.539 1.00 63.53 74 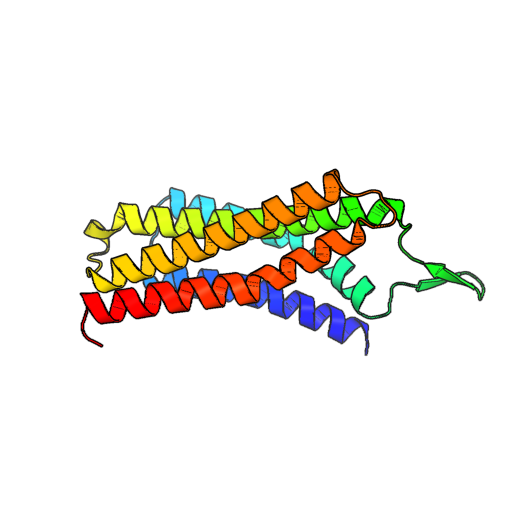SER A CA 1
ATOM 598 C C . SER A 1 74 ? 19.858 -1.611 -21.858 1.00 63.53 74 SER A C 1
ATOM 600 O O . SER A 1 74 ? 19.928 -2.650 -22.515 1.00 63.53 74 SER A O 1
ATOM 602 N N . LYS A 1 75 ? 19.684 -1.619 -20.532 1.00 63.69 75 LYS A N 1
ATOM 603 C CA . LYS A 1 75 ? 19.549 -2.827 -19.705 1.00 63.69 75 LYS A CA 1
ATOM 604 C C . LYS A 1 75 ? 18.252 -3.590 -19.973 1.00 63.69 75 LYS A C 1
ATOM 606 O O . LYS A 1 75 ? 18.148 -4.742 -19.555 1.00 63.69 75 LYS A O 1
ATOM 611 N N . ILE A 1 76 ? 17.264 -2.963 -20.614 1.00 67.88 76 ILE A N 1
ATOM 612 C CA . ILE A 1 76 ? 15.944 -3.546 -20.855 1.00 67.88 76 ILE A CA 1
ATOM 613 C C . ILE A 1 76 ? 15.517 -3.305 -22.296 1.00 67.88 76 ILE A C 1
ATOM 615 O O . ILE A 1 76 ? 15.598 -2.201 -22.822 1.00 67.88 76 ILE A O 1
ATOM 619 N N . THR A 1 77 ? 14.987 -4.348 -22.932 1.00 71.44 77 THR A N 1
ATOM 620 C CA . THR A 1 77 ? 14.319 -4.203 -24.232 1.00 71.44 77 THR A CA 1
ATOM 621 C C . THR A 1 77 ? 12.877 -3.736 -24.026 1.00 71.44 77 THR A C 1
ATOM 623 O O . THR A 1 77 ? 12.208 -4.197 -23.105 1.00 71.44 77 THR A O 1
ATOM 626 N N . SER A 1 78 ? 12.338 -2.890 -24.907 1.00 68.94 78 SER A N 1
ATOM 627 C CA . SER A 1 78 ? 10.941 -2.407 -24.844 1.00 68.94 78 SER A CA 1
ATOM 628 C C . SER A 1 78 ? 9.895 -3.524 -24.663 1.00 68.94 78 SER A C 1
ATOM 630 O O . SER A 1 78 ? 8.889 -3.328 -23.985 1.00 68.94 78 SER A O 1
ATOM 632 N N . ALA A 1 79 ? 10.174 -4.727 -25.172 1.00 74.12 79 ALA A N 1
ATOM 633 C CA . ALA A 1 79 ? 9.350 -5.924 -25.000 1.00 74.12 79 ALA A CA 1
ATOM 634 C C . ALA A 1 79 ? 9.224 -6.433 -23.546 1.00 74.12 79 ALA A C 1
ATOM 636 O O . ALA A 1 79 ? 8.266 -7.130 -23.220 1.00 74.12 79 ALA A O 1
ATOM 637 N N . GLN A 1 80 ? 10.166 -6.095 -22.662 1.00 78.75 80 GLN A N 1
ATOM 638 C CA . GLN A 1 80 ? 10.209 -6.544 -21.262 1.00 78.75 80 GLN A CA 1
ATOM 639 C C . GLN A 1 80 ? 9.498 -5.577 -20.300 1.00 78.75 80 GLN A C 1
ATOM 641 O O . GLN A 1 80 ? 9.161 -5.954 -19.176 1.00 78.75 80 GLN A O 1
ATOM 646 N N . VAL A 1 81 ? 9.216 -4.346 -20.740 1.00 77.62 81 VAL A N 1
ATOM 647 C CA . VAL A 1 81 ? 8.539 -3.311 -19.940 1.00 77.62 81 VAL A CA 1
ATOM 648 C C . VAL A 1 81 ? 7.140 -3.736 -19.445 1.00 77.62 81 VAL A C 1
ATOM 650 O O . VAL A 1 81 ? 6.861 -3.519 -18.265 1.00 77.62 81 VAL A O 1
ATOM 653 N N . PRO A 1 82 ? 6.261 -4.379 -20.248 1.00 81.94 82 PRO A N 1
ATOM 654 C CA . PRO A 1 82 ? 4.958 -4.834 -19.754 1.00 81.94 82 PRO A CA 1
ATOM 655 C C . PRO A 1 82 ? 5.079 -5.866 -18.624 1.00 81.94 82 PRO A C 1
ATOM 657 O O . PRO A 1 82 ? 4.415 -5.744 -17.597 1.00 81.94 82 PRO A O 1
ATOM 660 N N . MET A 1 83 ? 5.963 -6.859 -18.783 1.00 84.69 83 MET A N 1
ATOM 661 C 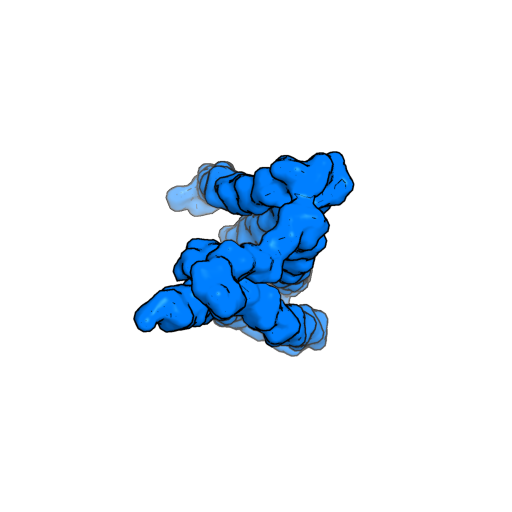CA . MET A 1 83 ? 6.201 -7.889 -17.763 1.00 84.69 83 MET A CA 1
ATOM 662 C C . MET A 1 83 ? 6.683 -7.259 -16.458 1.00 84.69 83 MET A C 1
ATOM 664 O O . MET A 1 83 ? 6.231 -7.622 -15.373 1.00 84.69 83 MET A O 1
ATOM 668 N N . LEU A 1 84 ? 7.557 -6.264 -16.578 1.00 84.38 84 LEU A N 1
ATOM 669 C CA . LEU A 1 84 ? 8.073 -5.511 -15.456 1.00 84.38 84 LEU A CA 1
ATOM 670 C C . LEU A 1 84 ? 6.945 -4.789 -14.691 1.00 84.38 84 LEU A C 1
ATOM 672 O O . LEU A 1 84 ? 6.842 -4.929 -13.473 1.00 84.38 84 LEU A O 1
ATOM 676 N N . MET A 1 85 ? 6.048 -4.094 -15.402 1.00 84.12 85 MET A N 1
ATOM 677 C CA . MET A 1 85 ? 4.878 -3.439 -14.798 1.00 84.12 85 MET A CA 1
ATOM 678 C C . MET A 1 85 ? 3.965 -4.433 -14.073 1.00 84.12 85 MET A C 1
ATOM 680 O O . MET A 1 85 ? 3.516 -4.146 -12.964 1.00 84.12 85 MET A O 1
ATOM 684 N N . ILE A 1 86 ? 3.730 -5.613 -14.653 1.00 88.69 86 ILE A N 1
ATOM 685 C CA . ILE A 1 86 ? 2.893 -6.658 -14.045 1.00 88.69 86 ILE A CA 1
ATOM 686 C C . ILE A 1 86 ? 3.506 -7.159 -12.734 1.00 88.69 86 ILE A C 1
ATOM 688 O O . ILE A 1 86 ? 2.802 -7.244 -11.728 1.00 88.69 86 ILE A O 1
ATOM 692 N N . ILE A 1 87 ? 4.812 -7.444 -12.711 1.00 90.00 87 ILE A N 1
ATOM 693 C CA . ILE A 1 87 ? 5.518 -7.895 -11.501 1.00 90.00 87 ILE A CA 1
ATOM 694 C C . ILE A 1 87 ? 5.386 -6.839 -10.396 1.00 90.00 87 ILE A C 1
ATOM 696 O O . ILE A 1 87 ? 4.989 -7.169 -9.276 1.00 90.00 87 ILE A O 1
ATOM 700 N N . TYR A 1 88 ? 5.630 -5.564 -10.707 1.00 87.38 88 TYR A N 1
ATOM 701 C CA . TYR A 1 88 ? 5.525 -4.488 -9.717 1.00 87.38 88 TYR A CA 1
ATOM 702 C C . TYR A 1 88 ? 4.097 -4.265 -9.219 1.00 87.38 88 TYR A C 1
ATOM 704 O O . TYR A 1 88 ? 3.840 -4.229 -8.014 1.00 87.38 88 TYR A O 1
ATOM 712 N N . ALA A 1 89 ? 3.138 -4.170 -10.135 1.00 91.06 89 ALA A N 1
ATOM 713 C CA . ALA A 1 89 ? 1.739 -4.002 -9.775 1.00 91.06 89 ALA A CA 1
ATOM 714 C C . ALA A 1 89 ? 1.207 -5.194 -8.969 1.00 91.06 89 ALA A C 1
ATOM 716 O O . ALA A 1 89 ? 0.446 -4.992 -8.025 1.00 91.06 89 ALA A O 1
ATOM 717 N N . SER A 1 90 ? 1.645 -6.420 -9.268 1.00 93.00 90 SER A N 1
ATOM 718 C CA . SER A 1 90 ? 1.254 -7.604 -8.498 1.00 93.00 90 SER A CA 1
ATOM 719 C C . SER A 1 90 ? 1.804 -7.579 -7.074 1.00 93.00 90 SER A C 1
ATOM 721 O O . SER A 1 90 ? 1.052 -7.829 -6.136 1.00 93.00 90 SER A O 1
ATOM 723 N N . GLY A 1 91 ? 3.075 -7.214 -6.878 1.00 92.69 91 GLY A N 1
ATOM 724 C CA . GLY A 1 91 ? 3.677 -7.193 -5.547 1.00 92.69 91 GLY A CA 1
ATOM 725 C C . GLY A 1 91 ? 3.043 -6.131 -4.654 1.00 92.69 91 GLY A C 1
ATOM 726 O O . GLY A 1 91 ? 2.622 -6.436 -3.537 1.00 92.69 91 GLY A O 1
ATOM 727 N N . LEU A 1 92 ? 2.874 -4.907 -5.172 1.00 92.31 92 LEU A N 1
ATOM 728 C CA . LEU A 1 92 ? 2.135 -3.854 -4.465 1.00 92.31 92 LEU A CA 1
ATOM 729 C C . LEU A 1 92 ? 0.672 -4.240 -4.226 1.00 92.31 92 LEU A C 1
ATOM 731 O O . LEU A 1 92 ? 0.162 -4.042 -3.124 1.00 92.31 92 LEU A O 1
ATOM 735 N N . GLY A 1 93 ? 0.007 -4.823 -5.225 1.00 96.00 93 GLY A N 1
ATOM 736 C CA . GLY A 1 93 ? -1.378 -5.276 -5.117 1.00 96.00 93 GLY A CA 1
ATOM 737 C C . GLY A 1 93 ? -1.563 -6.313 -4.012 1.00 96.00 93 GLY A C 1
ATOM 738 O O . GLY A 1 93 ? -2.480 -6.184 -3.205 1.00 96.00 93 GLY A O 1
ATOM 739 N N . VAL A 1 94 ? -0.660 -7.292 -3.911 1.00 97.06 94 VAL A N 1
ATOM 740 C CA . VAL A 1 94 ? -0.677 -8.295 -2.837 1.00 97.06 94 VAL A CA 1
ATOM 741 C C . VAL A 1 94 ? -0.438 -7.643 -1.476 1.00 97.06 94 VAL A C 1
ATOM 743 O O . VAL A 1 94 ? -1.178 -7.933 -0.541 1.00 97.06 94 VAL A O 1
ATOM 746 N N . ILE A 1 95 ? 0.525 -6.725 -1.349 1.00 96.75 95 ILE A N 1
ATOM 747 C CA . ILE A 1 95 ? 0.784 -6.008 -0.087 1.00 96.75 95 ILE A CA 1
ATOM 748 C C . ILE A 1 95 ? -0.468 -5.252 0.385 1.00 96.75 95 ILE A C 1
ATOM 750 O O . ILE A 1 95 ? -0.893 -5.415 1.532 1.00 96.75 95 ILE A O 1
ATOM 754 N N . TYR A 1 96 ? -1.102 -4.466 -0.492 1.00 97.06 96 TYR A N 1
ATOM 755 C CA . TYR A 1 96 ? -2.329 -3.742 -0.148 1.00 97.06 96 TYR A CA 1
ATOM 756 C C . TYR A 1 96 ? -3.503 -4.682 0.141 1.00 97.06 96 TYR A C 1
ATOM 758 O O . TYR A 1 96 ? -4.290 -4.418 1.051 1.00 97.06 96 TYR A O 1
ATOM 766 N N . LEU A 1 97 ? -3.608 -5.806 -0.572 1.00 98.12 97 LEU A N 1
ATOM 767 C CA . LEU A 1 97 ? -4.624 -6.819 -0.305 1.00 98.12 97 LEU A CA 1
ATOM 768 C C . LEU A 1 97 ? -4.445 -7.432 1.089 1.00 98.12 97 LEU A C 1
ATOM 770 O O . LEU A 1 97 ? -5.422 -7.555 1.825 1.00 98.12 97 LEU A O 1
ATOM 774 N N . LEU A 1 98 ? -3.214 -7.759 1.488 1.00 98.06 98 LEU A N 1
ATOM 775 C CA . LEU A 1 98 ? -2.920 -8.282 2.823 1.00 98.06 98 LEU A CA 1
ATOM 776 C C . LEU A 1 98 ? -3.306 -7.274 3.908 1.00 98.06 98 LEU A C 1
ATOM 778 O O . LEU A 1 98 ? -3.998 -7.644 4.855 1.00 98.06 98 LEU A O 1
ATOM 782 N N . PHE A 1 99 ? -2.966 -5.991 3.740 1.00 97.94 99 PHE A N 1
ATOM 783 C CA . PHE A 1 99 ? -3.419 -4.949 4.664 1.00 97.94 99 PHE A CA 1
ATOM 784 C C . PHE A 1 99 ? -4.944 -4.841 4.715 1.00 97.94 99 PHE A C 1
ATOM 786 O O . PHE A 1 99 ? -5.510 -4.772 5.805 1.00 97.94 99 PHE A O 1
ATOM 793 N N . PHE A 1 100 ? -5.632 -4.870 3.570 1.00 98.06 100 PHE A N 1
ATOM 794 C CA . PHE A 1 100 ? -7.095 -4.888 3.536 1.00 98.06 100 PHE A CA 1
ATOM 795 C C . PHE A 1 100 ? -7.665 -6.064 4.340 1.00 98.06 100 PHE A C 1
ATOM 797 O O . PHE A 1 100 ? -8.555 -5.860 5.165 1.00 98.06 100 PHE A O 1
ATOM 804 N N . LEU A 1 101 ? -7.121 -7.272 4.164 1.00 97.88 101 LEU A N 1
ATOM 805 C CA . LEU A 1 101 ? -7.548 -8.462 4.900 1.00 97.88 101 LEU A CA 1
ATOM 806 C C . LEU A 1 101 ? -7.274 -8.348 6.407 1.00 97.88 101 LEU A C 1
ATOM 808 O O . LEU A 1 101 ? -8.118 -8.761 7.204 1.00 97.88 101 LEU A O 1
ATOM 812 N N . MET A 1 102 ? -6.152 -7.745 6.808 1.00 97.25 102 MET A N 1
ATOM 813 C CA . MET A 1 102 ? -5.844 -7.457 8.214 1.00 97.25 102 MET A CA 1
ATOM 814 C C . MET A 1 102 ? -6.860 -6.470 8.816 1.00 97.25 102 MET A C 1
ATOM 816 O O . MET A 1 102 ? -7.421 -6.735 9.879 1.00 97.25 102 MET A O 1
ATOM 820 N N . TYR A 1 103 ? -7.183 -5.373 8.118 1.00 96.88 103 TYR A N 1
ATOM 821 C CA . TYR A 1 103 ? -8.221 -4.422 8.551 1.00 96.88 103 TYR A CA 1
ATOM 822 C C . TYR A 1 103 ? -9.623 -5.044 8.572 1.00 96.88 103 TYR A C 1
ATOM 824 O O . TYR A 1 103 ? -10.419 -4.73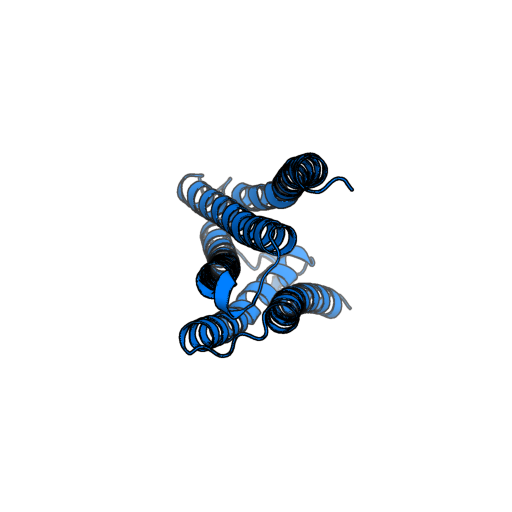8 9.460 1.00 96.88 103 TYR A O 1
ATOM 832 N N . GLN A 1 104 ? -9.930 -5.941 7.634 1.00 96.75 104 GLN A N 1
ATOM 833 C CA . GLN A 1 104 ? -11.188 -6.683 7.623 1.00 96.75 104 GLN A CA 1
ATOM 834 C C . GLN A 1 104 ? -11.277 -7.644 8.815 1.00 96.75 104 GLN A C 1
ATOM 836 O O . GLN A 1 104 ? -12.349 -7.791 9.403 1.00 96.75 104 GLN A O 1
ATOM 841 N N . ASN A 1 105 ? -10.164 -8.269 9.206 1.00 96.31 105 ASN A N 1
ATOM 842 C CA . ASN A 1 105 ? -10.115 -9.100 10.404 1.00 96.31 105 ASN A CA 1
ATOM 843 C C . ASN A 1 105 ? -10.307 -8.273 11.679 1.00 96.31 105 ASN A C 1
ATOM 845 O O . ASN A 1 105 ? -11.101 -8.653 12.537 1.00 96.31 105 ASN A O 1
ATOM 849 N N . ALA A 1 106 ? -9.663 -7.106 11.769 1.00 95.19 106 ALA A N 1
ATOM 850 C CA . ALA A 1 106 ? -9.875 -6.172 12.873 1.00 95.19 106 ALA A CA 1
ATOM 851 C C . ALA A 1 106 ? -11.329 -5.690 12.953 1.00 95.19 106 ALA A C 1
ATOM 853 O O . ALA A 1 106 ? -11.898 -5.606 14.038 1.00 95.19 106 ALA A O 1
ATOM 854 N N . HIS A 1 107 ? -11.972 -5.459 11.804 1.00 94.31 107 HIS A N 1
ATOM 855 C CA . HIS A 1 107 ? -13.398 -5.142 11.744 1.00 94.31 107 HIS A CA 1
ATOM 856 C C . HIS A 1 107 ? -14.277 -6.285 12.277 1.00 94.31 107 HIS A C 1
ATOM 858 O O . HIS A 1 107 ? -15.223 -6.022 13.017 1.00 94.31 107 HIS A O 1
ATOM 864 N N . ARG A 1 108 ? -13.953 -7.546 11.961 1.00 93.19 108 ARG A N 1
ATOM 865 C CA . ARG A 1 108 ? -14.666 -8.723 12.496 1.00 93.19 108 ARG A CA 1
ATOM 866 C C . ARG A 1 108 ? -14.506 -8.867 14.011 1.00 93.19 108 ARG A C 1
ATOM 868 O O . ARG A 1 108 ? -15.457 -9.251 14.681 1.00 93.19 108 ARG A O 1
ATOM 875 N N . HIS A 1 109 ? -13.344 -8.501 14.546 1.00 93.69 109 HIS A N 1
ATOM 876 C CA . HIS A 1 109 ? -13.046 -8.545 15.981 1.00 93.69 109 HIS A CA 1
ATOM 877 C C . HIS A 1 109 ? -13.416 -7.251 16.723 1.00 93.69 109 HIS A C 1
ATOM 879 O O . HIS A 1 109 ? -13.064 -7.095 17.889 1.00 93.69 109 HIS A O 1
ATOM 885 N N . ALA A 1 110 ? -14.157 -6.334 16.091 1.00 91.88 110 ALA A N 1
ATOM 886 C CA . ALA A 1 110 ? -14.454 -5.016 16.650 1.00 91.88 110 ALA A CA 1
ATOM 887 C C . ALA A 1 110 ? -15.087 -5.045 18.050 1.00 91.88 110 ALA A C 1
ATOM 889 O O . ALA A 1 110 ? -14.794 -4.169 18.859 1.00 91.88 110 ALA A O 1
ATOM 890 N N . LEU A 1 111 ? -15.928 -6.046 18.337 1.00 89.31 111 LEU A N 1
ATOM 891 C CA . LEU A 1 111 ? -16.562 -6.209 19.649 1.00 89.31 111 LEU A CA 1
ATOM 892 C C . LEU A 1 111 ? -15.548 -6.583 20.737 1.00 89.31 111 LEU A C 1
ATOM 894 O O . LEU A 1 111 ? -15.573 -5.998 21.812 1.00 89.31 111 LEU A O 1
ATOM 898 N N . ILE A 1 112 ? -14.644 -7.521 20.440 1.00 90.88 112 ILE A N 1
ATOM 899 C CA . ILE A 1 112 ? -13.596 -7.988 21.367 1.00 90.88 112 ILE A CA 1
ATOM 900 C C . ILE A 1 112 ? -12.552 -6.889 21.591 1.00 90.88 112 ILE A C 1
ATOM 902 O O . ILE A 1 112 ? -12.024 -6.732 22.684 1.00 90.88 112 ILE A O 1
ATOM 906 N N . LEU A 1 113 ? -12.286 -6.099 20.552 1.00 91.31 113 LEU A N 1
ATOM 907 C CA . LEU A 1 113 ? -11.388 -4.950 20.603 1.00 91.31 113 LEU A CA 1
ATOM 908 C C . LEU A 1 113 ? -12.023 -3.711 21.254 1.00 91.31 113 LEU A C 1
ATOM 910 O O . LEU A 1 113 ? -11.357 -2.686 21.351 1.00 91.31 113 LEU A O 1
ATOM 914 N N . HIS A 1 114 ? -13.297 -3.787 21.662 1.00 91.75 114 HIS A N 1
ATOM 915 C CA . HIS A 1 114 ? -14.062 -2.677 22.234 1.00 91.75 114 HIS A CA 1
ATOM 916 C C . HIS A 1 114 ? -13.981 -1.382 21.404 1.00 91.75 114 HIS A C 1
ATOM 918 O O . HIS A 1 114 ? -13.948 -0.283 21.955 1.00 91.75 114 HIS A O 1
ATOM 924 N N . LEU A 1 115 ? -13.961 -1.509 20.069 1.00 92.06 115 LEU A N 1
ATOM 925 C CA . LEU A 1 115 ? -13.827 -0.357 19.180 1.00 92.06 115 LEU A CA 1
ATOM 926 C C . LEU A 1 115 ? -15.045 0.555 19.301 1.00 92.06 115 LEU A C 1
ATOM 928 O O . LEU A 1 115 ? -16.190 0.130 19.117 1.00 92.06 115 LEU A O 1
ATOM 932 N N . THR A 1 116 ? -14.786 1.839 19.513 1.00 93.69 116 THR A N 1
ATOM 933 C CA . THR A 1 116 ? -15.822 2.866 19.442 1.00 93.69 116 THR A CA 1
ATOM 934 C C . THR A 1 116 ? -16.398 2.958 18.020 1.00 93.69 116 THR A C 1
ATOM 936 O O . THR A 1 116 ? -15.737 2.593 17.038 1.00 93.69 116 THR A O 1
ATOM 939 N N . PRO A 1 117 ? -17.619 3.496 17.842 1.00 92.12 117 PRO A N 1
ATOM 940 C CA . PRO A 1 117 ? -18.192 3.712 16.511 1.00 92.12 117 PRO A CA 1
ATOM 941 C C . PRO A 1 117 ? -17.288 4.538 15.578 1.00 92.12 117 PRO A C 1
ATOM 943 O O . PRO A 1 117 ? -17.241 4.280 14.370 1.00 92.12 117 PRO A O 1
ATOM 946 N N . GLN A 1 118 ? -16.536 5.490 16.137 1.00 91.56 118 GLN A N 1
ATOM 947 C CA . GLN A 1 118 ? -15.561 6.292 15.404 1.00 91.56 118 GLN A CA 1
ATOM 948 C C . GLN A 1 118 ? -14.366 5.447 14.950 1.00 91.56 118 GLN A C 1
ATOM 950 O O . GLN A 1 118 ? -14.025 5.441 13.765 1.00 91.56 118 GLN A O 1
ATOM 955 N N . GLU A 1 119 ? -13.760 4.670 15.847 1.00 92.62 119 GLU A N 1
ATOM 956 C CA . GLU A 1 119 ? -12.638 3.797 15.492 1.00 92.62 119 GLU A CA 1
ATOM 957 C C . GLU A 1 119 ? -13.045 2.719 14.491 1.00 92.62 119 GLU A C 1
ATOM 959 O O . GLU A 1 119 ? -12.273 2.377 13.594 1.00 92.62 119 GLU A O 1
ATOM 964 N N . LEU A 1 120 ? -14.275 2.216 14.584 1.00 93.88 120 LEU A N 1
ATOM 965 C CA . LEU A 1 120 ? -14.839 1.293 13.609 1.00 93.88 120 LEU A CA 1
ATOM 966 C C . LEU A 1 120 ? -14.950 1.943 12.224 1.00 93.88 120 LEU A C 1
ATOM 968 O O . LEU A 1 120 ? -14.625 1.326 11.203 1.00 93.88 120 LEU A O 1
ATOM 972 N N . PHE A 1 121 ? -15.409 3.196 12.175 1.00 93.94 121 PHE A N 1
ATOM 973 C CA . PHE A 1 121 ? -15.497 3.959 10.936 1.00 93.94 121 PHE A CA 1
ATOM 974 C C . PHE A 1 121 ? -14.115 4.207 10.323 1.00 93.94 121 PHE A C 1
ATOM 976 O O . PHE A 1 121 ? -13.946 4.037 9.111 1.00 93.94 121 PHE A O 1
ATOM 983 N N . GLU A 1 122 ? -13.126 4.568 11.136 1.00 93.56 122 GLU A N 1
ATOM 984 C CA . GLU A 1 122 ? -11.738 4.740 10.709 1.00 93.56 122 GLU A CA 1
ATOM 985 C C . GLU A 1 122 ? -11.112 3.426 10.230 1.00 93.56 122 GLU A C 1
ATOM 987 O O . GLU A 1 122 ? -10.502 3.400 9.165 1.00 93.56 122 GLU A O 1
ATOM 992 N N . THR A 1 123 ? -11.334 2.322 10.945 1.00 94.44 123 THR A N 1
ATOM 993 C CA . THR A 1 123 ? -10.869 0.975 10.568 1.00 94.44 123 THR A CA 1
ATOM 994 C C . THR A 1 123 ? -11.380 0.597 9.181 1.00 94.44 123 THR A C 1
ATOM 996 O O . THR A 1 123 ? -10.603 0.195 8.314 1.00 94.44 123 THR A O 1
ATOM 999 N N . LYS A 1 124 ? -12.675 0.821 8.919 1.00 94.69 124 LYS A N 1
ATOM 1000 C CA . LYS A 1 124 ? -13.262 0.636 7.583 1.00 94.69 124 LYS A CA 1
ATOM 1001 C C . LYS A 1 124 ? -12.651 1.584 6.553 1.00 94.69 124 LYS A C 1
ATOM 1003 O O . LYS A 1 124 ? -12.407 1.175 5.424 1.00 94.69 124 LYS A O 1
ATOM 1008 N N . THR A 1 125 ? -12.421 2.846 6.914 1.00 95.12 125 THR A N 1
ATOM 1009 C CA . THR A 1 125 ? -11.824 3.845 6.012 1.00 95.12 125 THR A CA 1
ATOM 1010 C C . THR A 1 125 ? -10.429 3.421 5.554 1.00 95.12 125 THR A C 1
ATOM 1012 O O . THR A 1 125 ? -10.146 3.486 4.358 1.00 95.12 125 THR A O 1
ATOM 1015 N N . LEU A 1 126 ? -9.594 2.945 6.481 1.00 95.19 126 LEU A N 1
ATOM 1016 C CA . LEU A 1 126 ? -8.253 2.441 6.192 1.00 95.19 126 LEU A CA 1
ATOM 1017 C C . LEU A 1 126 ? -8.307 1.146 5.376 1.00 95.19 126 LEU A C 1
ATOM 1019 O O . LEU A 1 126 ? -7.614 1.036 4.367 1.00 95.19 126 LEU A O 1
ATOM 1023 N N . GLY A 1 127 ? -9.174 0.199 5.746 1.00 96.00 127 GLY A N 1
ATOM 1024 C CA . GLY A 1 127 ? -9.368 -1.041 4.991 1.00 96.00 127 GLY A CA 1
ATOM 1025 C C . GLY A 1 127 ? -9.747 -0.773 3.533 1.00 96.00 127 GLY A C 1
ATOM 1026 O O . GLY A 1 127 ? -9.019 -1.157 2.621 1.00 96.00 127 GLY A O 1
ATOM 1027 N N . TYR A 1 128 ? -10.834 -0.039 3.292 1.00 95.94 128 TYR A N 1
ATOM 1028 C CA . TYR A 1 128 ? -11.270 0.278 1.928 1.00 95.94 128 TYR A CA 1
ATOM 1029 C C . TYR A 1 128 ? -10.285 1.168 1.161 1.00 95.94 128 TYR A C 1
ATOM 1031 O O . TYR A 1 128 ? -10.224 1.073 -0.060 1.00 95.94 128 TYR A O 1
ATOM 1039 N N . GLY A 1 129 ? -9.478 1.985 1.848 1.00 96.12 129 GLY A N 1
ATOM 1040 C CA . GLY A 1 129 ? -8.366 2.697 1.217 1.00 96.12 129 GLY A CA 1
ATOM 1041 C C . GLY A 1 129 ? -7.334 1.732 0.620 1.00 96.12 129 GLY A C 1
ATOM 1042 O O . GLY A 1 129 ? -6.932 1.897 -0.528 1.00 96.12 129 GLY A O 1
ATOM 1043 N N . ASN A 1 130 ? -6.968 0.677 1.353 1.00 96.31 130 ASN A N 1
ATOM 1044 C CA . ASN A 1 130 ? -6.091 -0.371 0.824 1.00 96.31 130 ASN A CA 1
ATOM 1045 C C . ASN A 1 130 ? -6.749 -1.119 -0.349 1.00 96.31 130 ASN A C 1
ATOM 1047 O O . ASN A 1 130 ? -6.097 -1.360 -1.360 1.00 96.31 130 ASN A O 1
ATOM 1051 N N . LEU A 1 131 ? -8.050 -1.418 -0.269 1.00 96.62 131 LEU A N 1
ATOM 1052 C CA . LEU A 1 131 ? -8.781 -2.050 -1.375 1.00 96.62 131 LEU A CA 1
ATOM 1053 C C . LEU A 1 131 ? -8.816 -1.172 -2.637 1.00 96.62 131 LEU A C 1
ATOM 1055 O O . LEU A 1 131 ? -8.695 -1.680 -3.749 1.00 96.62 131 LEU A O 1
ATOM 1059 N N . LEU A 1 132 ? -8.937 0.147 -2.479 1.00 96.31 132 LEU A N 1
ATOM 1060 C CA . LEU A 1 132 ? -8.839 1.093 -3.588 1.00 96.31 132 LEU A CA 1
ATOM 1061 C C . LEU A 1 132 ? -7.467 0.998 -4.271 1.00 96.31 132 LEU A C 1
ATOM 1063 O O . LEU A 1 132 ? -7.397 0.971 -5.499 1.00 96.31 132 LEU A O 1
ATOM 1067 N N . ALA A 1 133 ? -6.385 0.884 -3.496 1.00 95.19 133 ALA A N 1
ATOM 1068 C CA . ALA A 1 133 ? -5.045 0.711 -4.052 1.00 95.19 133 ALA A CA 1
ATOM 1069 C C . ALA A 1 133 ? -4.872 -0.628 -4.780 1.00 95.19 133 ALA A C 1
ATOM 1071 O O . ALA A 1 133 ? -4.246 -0.660 -5.840 1.00 95.19 133 ALA A O 1
ATOM 1072 N N . VAL A 1 134 ? -5.491 -1.706 -4.283 1.00 96.94 134 VAL A N 1
ATOM 1073 C CA . VAL A 1 134 ? -5.588 -2.978 -5.022 1.00 96.94 134 VAL A CA 1
ATOM 1074 C C . VAL A 1 134 ? -6.279 -2.761 -6.369 1.00 96.94 134 VAL A C 1
ATOM 1076 O O . VAL A 1 134 ? -5.769 -3.217 -7.388 1.00 96.94 134 VAL A O 1
ATOM 1079 N N . GLY A 1 135 ? -7.388 -2.015 -6.402 1.00 95.81 135 GLY A N 1
ATOM 1080 C CA . GLY A 1 135 ? -8.093 -1.679 -7.642 1.00 95.81 135 GLY A CA 1
ATOM 1081 C C . GLY A 1 135 ? 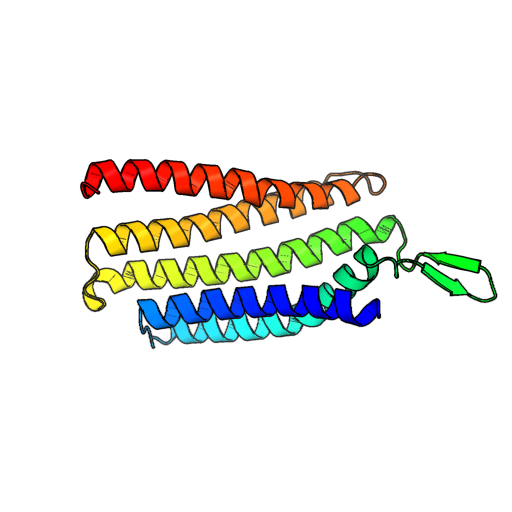-7.207 -0.955 -8.663 1.00 95.81 135 GLY A C 1
ATOM 1082 O O . GLY A 1 135 ? -7.215 -1.306 -9.841 1.00 95.81 135 GLY A O 1
ATOM 1083 N N . VAL A 1 136 ? -6.377 -0.008 -8.215 1.00 94.50 136 VAL A N 1
ATOM 1084 C CA . VAL A 1 136 ? -5.405 0.678 -9.087 1.00 94.50 136 VAL A CA 1
ATOM 1085 C C . VAL A 1 136 ? -4.322 -0.281 -9.595 1.00 94.50 136 VAL A C 1
ATOM 1087 O O . VAL A 1 136 ? -3.952 -0.218 -10.767 1.00 94.50 136 VAL A O 1
ATOM 1090 N N . CYS A 1 137 ? -3.848 -1.209 -8.759 1.00 93.94 137 CYS A N 1
ATOM 1091 C CA . CYS A 1 137 ? -2.882 -2.228 -9.181 1.00 93.94 137 CYS A CA 1
ATOM 1092 C C . CYS A 1 137 ? -3.478 -3.163 -10.245 1.00 93.94 137 CYS A C 1
ATOM 1094 O O . CYS A 1 137 ? -2.844 -3.412 -11.268 1.00 93.94 137 CYS A O 1
ATOM 1096 N N . VAL A 1 138 ? -4.715 -3.630 -10.048 1.00 94.94 138 VAL A N 1
ATOM 1097 C CA . VAL A 1 138 ? -5.436 -4.461 -11.027 1.00 94.94 138 VAL A CA 1
ATOM 1098 C C . VAL A 1 138 ? -5.642 -3.704 -12.338 1.00 94.94 138 VAL A C 1
ATOM 1100 O O . VAL A 1 138 ? -5.433 -4.273 -13.410 1.00 94.94 138 VAL A O 1
ATOM 1103 N N . LEU A 1 139 ? -5.987 -2.416 -12.270 1.00 92.69 139 LEU A N 1
ATOM 1104 C CA . LEU A 1 139 ? -6.098 -1.563 -13.450 1.00 92.69 139 LEU A CA 1
ATOM 1105 C C . LEU A 1 139 ? -4.757 -1.467 -14.192 1.00 92.69 139 LEU A C 1
ATOM 1107 O O . LEU A 1 139 ? -4.724 -1.671 -15.402 1.00 92.69 139 LEU A O 1
ATOM 1111 N N . SER A 1 140 ? -3.649 -1.245 -13.477 1.00 91.12 140 SER A N 1
ATOM 1112 C CA . SER A 1 140 ? -2.308 -1.197 -14.075 1.00 91.12 140 SER A CA 1
ATOM 1113 C C . SER A 1 140 ? -1.942 -2.514 -14.771 1.00 91.12 140 SER A C 1
ATOM 1115 O O . SER A 1 140 ? -1.581 -2.494 -15.947 1.00 91.12 140 SER A O 1
ATOM 1117 N N . ILE A 1 141 ? -2.154 -3.665 -14.119 1.00 91.31 141 ILE A N 1
ATOM 1118 C CA . ILE A 1 141 ? -1.932 -4.995 -14.721 1.00 91.31 141 ILE A CA 1
ATOM 1119 C C . ILE A 1 141 ? -2.778 -5.166 -15.985 1.00 91.31 141 ILE A C 1
ATOM 1121 O O . ILE A 1 141 ? -2.269 -5.570 -17.026 1.00 91.31 141 ILE A O 1
ATOM 1125 N N . THR A 1 142 ? -4.063 -4.818 -15.911 1.00 91.44 142 THR A N 1
ATOM 1126 C CA . THR A 1 142 ? -4.998 -4.965 -17.033 1.00 91.44 142 THR A CA 1
ATOM 1127 C C . THR A 1 142 ? -4.556 -4.119 -18.224 1.00 91.44 142 THR A C 1
ATOM 1129 O O . THR A 1 142 ? -4.506 -4.608 -19.348 1.00 91.44 142 THR A O 1
ATOM 1132 N N . THR A 1 143 ? -4.152 -2.868 -17.992 1.00 88.38 143 THR A N 1
ATOM 1133 C CA . THR A 1 143 ? -3.627 -2.025 -19.074 1.00 88.38 143 THR A CA 1
ATOM 1134 C C . THR A 1 143 ? -2.301 -2.532 -19.633 1.00 88.38 143 THR A C 1
ATOM 1136 O O . THR A 1 143 ? -2.127 -2.506 -20.845 1.00 88.38 143 THR A O 1
ATOM 1139 N N . ALA A 1 144 ? -1.397 -3.059 -18.801 1.00 87.25 144 ALA A N 1
ATOM 1140 C CA . ALA A 1 144 ? -0.134 -3.630 -19.265 1.00 87.25 144 ALA A CA 1
ATOM 1141 C C . ALA A 1 144 ? -0.338 -4.867 -20.159 1.00 87.25 144 ALA A C 1
ATOM 1143 O O . ALA A 1 144 ? 0.473 -5.109 -21.048 1.00 87.25 144 ALA A O 1
ATOM 1144 N N . LEU A 1 145 ? -1.418 -5.628 -19.943 1.00 87.06 145 LEU A N 1
ATOM 1145 C CA . LEU A 1 145 ? -1.782 -6.790 -20.761 1.00 87.06 145 LEU A CA 1
ATOM 1146 C C . LEU A 1 145 ? -2.469 -6.416 -22.084 1.00 87.06 145 LEU A C 1
ATOM 1148 O O . LEU A 1 145 ? -2.365 -7.168 -23.049 1.00 87.06 145 LEU A O 1
ATOM 1152 N N . ILE A 1 146 ? -3.183 -5.287 -22.130 1.00 87.75 146 ILE A N 1
ATOM 1153 C CA . ILE A 1 146 ? -3.963 -4.863 -23.306 1.00 87.75 146 ILE A CA 1
ATOM 1154 C C . ILE A 1 146 ? -3.148 -3.950 -24.235 1.00 87.75 146 ILE A C 1
ATOM 1156 O O . ILE A 1 146 ? -3.328 -3.996 -25.453 1.00 87.75 146 ILE A O 1
ATOM 1160 N N . LEU A 1 147 ? -2.277 -3.092 -23.691 1.00 82.88 147 LEU A N 1
ATOM 1161 C CA . LEU A 1 147 ? -1.549 -2.109 -24.493 1.00 82.88 147 LEU A CA 1
ATOM 1162 C C . LEU A 1 147 ? -0.452 -2.768 -25.353 1.00 82.88 147 LEU A C 1
ATOM 1164 O O . LEU A 1 147 ? 0.284 -3.628 -24.866 1.00 82.88 147 LEU A O 1
ATOM 1168 N N . PRO A 1 148 ? -0.253 -2.308 -26.606 1.00 77.94 148 PRO A N 1
ATOM 1169 C CA . PRO A 1 148 ? 0.891 -2.706 -27.420 1.00 77.94 148 PRO A CA 1
ATOM 1170 C C . PRO A 1 148 ? 2.218 -2.428 -26.705 1.00 77.94 148 PRO A C 1
ATOM 1172 O O . PRO A 1 148 ? 2.354 -1.397 -26.039 1.00 77.94 148 PRO A O 1
ATOM 1175 N N . GLN A 1 149 ? 3.225 -3.287 -26.913 1.00 69.31 149 GLN A N 1
ATOM 1176 C CA . GLN A 1 149 ? 4.535 -3.203 -26.240 1.00 69.31 149 GLN A CA 1
ATOM 1177 C C . GLN A 1 149 ? 5.200 -1.819 -26.358 1.00 69.31 149 GLN A C 1
ATOM 1179 O O . GLN A 1 149 ? 5.841 -1.366 -25.416 1.00 69.31 149 GLN A O 1
ATOM 1184 N N . ALA A 1 150 ? 4.976 -1.104 -27.467 1.00 64.81 150 ALA A N 1
ATOM 1185 C CA . ALA A 1 150 ? 5.477 0.256 -27.681 1.00 64.81 150 ALA A CA 1
ATOM 1186 C C . ALA A 1 150 ? 4.899 1.304 -26.705 1.00 64.81 150 ALA A C 1
ATOM 1188 O O . ALA A 1 150 ? 5.537 2.316 -26.438 1.00 64.81 150 ALA A O 1
ATOM 1189 N N . THR A 1 151 ? 3.701 1.068 -26.164 1.00 70.81 151 THR A N 1
ATOM 1190 C CA . THR A 1 151 ? 2.988 1.988 -25.255 1.00 70.81 151 THR A CA 1
ATOM 1191 C C . THR A 1 151 ? 2.810 1.431 -23.847 1.00 70.81 151 THR A C 1
ATOM 1193 O O . THR A 1 151 ? 2.334 2.140 -22.966 1.00 70.81 151 THR A O 1
ATOM 1196 N N . ALA A 1 152 ? 3.209 0.182 -23.603 1.00 64.06 152 ALA A N 1
ATOM 1197 C CA . ALA A 1 152 ? 2.999 -0.504 -22.330 1.00 64.06 152 ALA A CA 1
ATOM 1198 C C . ALA A 1 152 ? 3.693 0.176 -21.136 1.00 64.06 152 ALA A C 1
ATOM 1200 O O . ALA A 1 152 ? 3.229 0.043 -20.005 1.00 64.06 152 ALA A O 1
ATOM 1201 N N . GLY A 1 153 ? 4.739 0.979 -21.373 1.00 65.06 153 GLY A N 1
ATOM 1202 C CA . GLY A 1 153 ? 5.324 1.853 -20.349 1.00 65.06 153 GLY A CA 1
ATOM 1203 C C . GLY A 1 153 ? 4.312 2.831 -19.731 1.00 65.06 153 GLY A C 1
ATOM 1204 O O . GLY A 1 153 ? 4.443 3.199 -18.564 1.00 65.06 153 GLY A O 1
ATOM 1205 N N . ASN A 1 154 ? 3.237 3.169 -20.453 1.00 73.88 154 ASN A N 1
ATOM 1206 C CA . ASN A 1 154 ? 2.183 4.044 -19.952 1.00 73.88 154 ASN A CA 1
ATOM 1207 C C . ASN A 1 154 ? 1.352 3.414 -18.824 1.00 73.88 154 ASN A C 1
ATOM 1209 O O . ASN A 1 154 ? 0.708 4.143 -18.070 1.00 73.88 154 ASN A O 1
ATOM 1213 N N . ALA A 1 155 ? 1.395 2.087 -18.655 1.00 73.38 155 ALA A N 1
ATOM 1214 C CA . ALA A 1 155 ? 0.744 1.408 -17.535 1.00 73.38 155 ALA A CA 1
ATOM 1215 C C . ALA A 1 155 ? 1.311 1.857 -16.174 1.00 73.38 155 ALA A C 1
ATOM 1217 O O . ALA A 1 155 ? 0.603 1.823 -15.166 1.00 73.38 155 ALA A O 1
ATOM 1218 N N . GLY A 1 156 ? 2.559 2.345 -16.145 1.00 71.50 156 GLY A N 1
ATOM 1219 C CA . GLY A 1 156 ? 3.160 2.953 -14.960 1.00 71.50 156 GLY A CA 1
ATOM 1220 C C . GLY A 1 156 ? 2.483 4.263 -14.545 1.00 71.50 156 GLY A C 1
ATOM 1221 O O . GLY A 1 156 ? 2.402 4.559 -13.353 1.00 71.50 156 GLY A O 1
ATOM 1222 N N . PHE A 1 157 ? 1.907 5.021 -15.489 1.00 81.62 157 PHE A N 1
ATOM 1223 C CA . PHE A 1 157 ? 1.224 6.276 -15.159 1.00 81.62 157 PHE A CA 1
ATOM 1224 C C . PHE A 1 157 ? -0.059 6.062 -14.348 1.00 81.62 157 PHE A C 1
ATOM 1226 O O . PHE A 1 157 ? -0.505 6.969 -13.649 1.00 81.62 157 PHE A O 1
ATOM 1233 N N . ILE A 1 158 ? -0.626 4.855 -14.362 1.00 85.50 158 ILE A N 1
ATOM 1234 C CA . ILE A 1 158 ? -1.809 4.515 -13.561 1.00 85.50 158 ILE A CA 1
ATOM 1235 C C . ILE A 1 158 ? -1.519 4.620 -12.066 1.00 85.50 158 ILE A C 1
ATOM 1237 O O . ILE A 1 158 ? -2.412 4.976 -11.302 1.00 85.50 158 ILE A O 1
ATOM 1241 N N . PHE A 1 159 ? -0.270 4.427 -11.632 1.00 84.19 159 PHE A N 1
ATOM 1242 C CA . PHE A 1 159 ? 0.093 4.648 -10.234 1.00 84.19 159 PHE A CA 1
ATOM 1243 C C . PHE A 1 159 ? -0.056 6.113 -9.800 1.00 84.19 159 PHE A C 1
ATOM 1245 O O . PHE A 1 159 ? -0.313 6.355 -8.621 1.00 84.19 159 PHE A O 1
ATOM 1252 N N . PHE A 1 160 ? -0.008 7.090 -10.718 1.00 86.69 160 PHE A N 1
ATOM 1253 C CA . PHE A 1 160 ? -0.326 8.482 -10.374 1.00 86.69 160 PHE A CA 1
ATOM 1254 C C . PHE A 1 160 ? -1.784 8.661 -9.949 1.00 86.69 160 PHE A C 1
ATOM 1256 O O . PHE A 1 160 ? -2.066 9.591 -9.199 1.00 86.69 160 PHE A O 1
ATOM 1263 N N . LEU A 1 161 ? -2.697 7.756 -10.332 1.00 88.81 161 LEU A N 1
ATOM 1264 C CA . LEU A 1 161 ? -4.086 7.782 -9.868 1.00 88.81 161 LEU A CA 1
ATOM 1265 C C . LEU A 1 161 ? -4.217 7.478 -8.372 1.00 88.81 161 LEU A C 1
ATOM 1267 O O . LEU A 1 161 ? -5.216 7.883 -7.782 1.00 88.81 161 LEU A O 1
ATOM 1271 N N . LEU A 1 162 ? -3.227 6.842 -7.728 1.00 88.00 162 LEU A N 1
ATOM 1272 C CA . LEU A 1 162 ? -3.270 6.590 -6.281 1.00 88.00 162 LEU A CA 1
ATOM 1273 C C . LEU A 1 162 ? -3.402 7.888 -5.479 1.00 88.00 162 LEU A C 1
ATOM 1275 O O . LEU A 1 162 ? -4.168 7.931 -4.520 1.00 88.00 162 LEU A O 1
ATOM 1279 N N . GLY A 1 163 ? -2.700 8.954 -5.876 1.00 88.00 163 GLY A N 1
ATOM 1280 C CA . GLY A 1 163 ? -2.745 10.247 -5.187 1.00 88.00 163 GLY A CA 1
ATOM 1281 C C . GLY A 1 163 ? -4.147 10.871 -5.192 1.00 88.00 163 GLY A C 1
ATOM 1282 O O . GLY A 1 163 ? -4.725 11.073 -4.118 1.00 88.00 163 GLY A O 1
ATOM 1283 N N . PRO A 1 164 ? -4.733 11.144 -6.372 1.00 90.81 164 PRO A N 1
ATOM 1284 C CA . PRO A 1 164 ? -6.099 11.641 -6.497 1.00 90.81 164 PRO A CA 1
ATOM 1285 C C . PRO A 1 164 ? -7.134 10.701 -5.878 1.00 90.81 164 PRO A C 1
ATOM 1287 O O . PRO A 1 164 ? -8.031 11.169 -5.179 1.00 90.81 164 PRO A O 1
ATOM 1290 N N . ALA A 1 165 ? -6.997 9.385 -6.069 1.00 91.12 165 ALA A N 1
ATOM 1291 C CA . ALA A 1 165 ? -7.950 8.415 -5.543 1.00 91.12 165 ALA A CA 1
ATOM 1292 C C . ALA A 1 165 ? -7.950 8.385 -4.007 1.00 91.12 165 ALA A C 1
ATOM 1294 O O . ALA A 1 165 ? -9.019 8.419 -3.395 1.00 91.12 165 ALA A O 1
ATOM 1295 N N . TYR A 1 166 ? -6.774 8.418 -3.370 1.00 91.31 166 TYR A N 1
ATOM 1296 C CA . TYR A 1 166 ? -6.683 8.570 -1.919 1.00 91.31 166 TYR A CA 1
ATOM 1297 C C . TYR A 1 166 ? -7.216 9.921 -1.453 1.00 91.31 166 TYR A C 1
ATOM 1299 O O . TYR A 1 166 ? -7.981 9.968 -0.493 1.00 91.31 166 TYR A O 1
ATOM 1307 N N . SER A 1 167 ? -6.860 11.008 -2.135 1.00 91.69 167 SER A N 1
ATOM 1308 C CA . SER A 1 167 ? -7.300 12.358 -1.763 1.00 91.69 167 SER A CA 1
ATOM 1309 C C . SER A 1 167 ? -8.825 12.464 -1.773 1.00 91.69 167 SER A C 1
ATOM 1311 O O . SER A 1 167 ? -9.424 12.914 -0.797 1.00 91.69 167 SER A O 1
ATOM 1313 N N . PHE A 1 168 ? -9.466 11.968 -2.834 1.00 93.62 168 PHE A N 1
ATOM 1314 C CA . PHE A 1 168 ? -10.919 11.907 -2.944 1.00 93.62 168 PHE A CA 1
ATOM 1315 C C . PHE A 1 168 ? -11.540 11.001 -1.873 1.00 93.62 168 PHE A C 1
ATOM 1317 O O . PHE A 1 168 ? -12.483 11.408 -1.192 1.00 93.62 168 PHE A O 1
ATOM 1324 N N . TRP A 1 169 ? -10.993 9.796 -1.676 1.00 94.00 169 TRP A N 1
ATOM 1325 C CA . TRP A 1 169 ? -11.491 8.847 -0.679 1.00 94.00 169 TRP A CA 1
ATOM 1326 C C . TRP A 1 169 ? -11.442 9.420 0.741 1.00 94.00 169 TRP A C 1
ATOM 1328 O O . TRP A 1 169 ? -12.454 9.414 1.447 1.00 94.00 169 TRP A O 1
ATOM 1338 N N . TYR A 1 170 ? -10.298 9.961 1.160 1.00 91.31 170 TYR A N 1
ATOM 1339 C CA . TYR A 1 170 ? -10.135 10.535 2.494 1.00 91.31 170 TYR A CA 1
ATOM 1340 C C . TYR A 1 170 ? -10.934 11.829 2.672 1.00 91.31 170 TYR A C 1
ATOM 1342 O O . TYR A 1 170 ? -11.486 12.033 3.751 1.00 91.31 170 TYR A O 1
ATOM 1350 N N . ALA A 1 171 ? -11.093 12.657 1.634 1.00 92.00 171 ALA A N 1
ATOM 1351 C CA . ALA A 1 171 ? -11.967 13.830 1.692 1.00 92.00 171 ALA A CA 1
ATOM 1352 C C . ALA A 1 171 ? -13.441 13.433 1.892 1.00 92.00 171 ALA A C 1
ATOM 1354 O O . ALA A 1 171 ? -14.119 13.955 2.783 1.00 92.00 171 ALA A O 1
ATOM 1355 N N . TYR A 1 172 ? -13.928 12.459 1.116 1.00 92.38 172 TYR A N 1
ATOM 1356 C CA . TYR A 1 172 ? -15.290 11.938 1.236 1.00 92.38 172 TYR A CA 1
ATOM 1357 C C . TYR A 1 172 ? -15.549 11.326 2.620 1.00 92.38 172 TYR A C 1
ATOM 1359 O O . TYR A 1 172 ? -16.540 11.646 3.286 1.00 92.38 172 TYR A O 1
ATOM 1367 N N . ARG A 1 173 ? -14.637 10.467 3.089 1.00 92.12 173 ARG A N 1
ATOM 1368 C CA . ARG A 1 173 ? -14.748 9.813 4.399 1.00 92.12 173 ARG A CA 1
ATOM 1369 C C . ARG A 1 173 ? -14.589 10.802 5.548 1.00 92.12 173 ARG A C 1
ATOM 1371 O O . ARG A 1 173 ? -15.319 10.679 6.526 1.00 92.12 173 ARG A O 1
ATOM 1378 N N . GLY A 1 174 ? -13.728 11.806 5.400 1.00 89.19 174 GLY A N 1
ATOM 1379 C CA . GLY A 1 174 ? -13.575 12.909 6.344 1.00 89.19 174 GLY A CA 1
ATOM 1380 C C . GLY A 1 174 ? -14.882 13.673 6.524 1.00 89.19 174 GLY A C 1
ATOM 1381 O O . GLY A 1 174 ? -15.377 13.761 7.643 1.00 89.19 174 GLY A O 1
ATOM 1382 N N . LYS A 1 175 ? -15.515 14.119 5.427 1.00 90.31 175 LYS A N 1
ATOM 1383 C CA . LYS A 1 175 ? -16.827 14.794 5.474 1.00 90.31 175 LYS A CA 1
ATOM 1384 C C . LYS A 1 175 ? -17.881 13.944 6.187 1.00 90.31 175 LYS A C 1
ATOM 1386 O O . LYS A 1 175 ? -18.609 14.449 7.036 1.00 90.31 175 LYS A O 1
ATOM 1391 N N . LYS A 1 176 ? -17.938 12.645 5.877 1.00 90.00 176 LYS A N 1
ATOM 1392 C CA . LYS A 1 176 ? -18.877 11.717 6.520 1.00 90.00 176 LYS A CA 1
ATOM 1393 C C . LYS A 1 176 ? -18.586 11.540 8.017 1.00 90.00 176 LYS A C 1
ATOM 1395 O O . LYS A 1 176 ? -19.525 11.470 8.799 1.00 90.00 176 LYS A O 1
ATOM 1400 N N . SER A 1 177 ? -17.314 11.514 8.414 1.00 90.19 177 SER A N 1
ATOM 1401 C CA . SER A 1 177 ? -16.904 11.459 9.822 1.00 90.19 177 SER A CA 1
ATOM 1402 C C . SER A 1 177 ? -17.396 12.677 10.602 1.00 90.19 177 SER A C 1
ATOM 1404 O O . SER A 1 177 ? -17.989 12.508 11.662 1.00 90.19 177 SER A O 1
ATOM 1406 N N . ARG A 1 178 ? -17.230 13.890 10.052 1.00 89.19 178 ARG A N 1
ATOM 1407 C CA . ARG A 1 178 ? -17.698 15.133 10.695 1.00 89.19 178 ARG A CA 1
ATOM 1408 C C . ARG A 1 178 ? -19.208 15.132 10.922 1.00 89.19 178 ARG A C 1
ATOM 1410 O O . ARG A 1 178 ? -19.676 15.512 11.985 1.00 89.19 178 ARG A O 1
ATOM 1417 N N . LEU A 1 179 ? -19.966 14.639 9.940 1.00 89.56 179 LEU A N 1
ATOM 1418 C CA . LEU A 1 179 ? -21.427 14.541 10.029 1.00 89.56 179 LEU A CA 1
ATOM 1419 C C . LEU A 1 179 ? -21.904 13.533 11.084 1.00 89.56 179 LEU A C 1
ATOM 1421 O O . LEU A 1 179 ? -22.953 13.742 11.679 1.00 89.56 179 LEU A O 1
ATOM 1425 N N . MET A 1 180 ? -21.172 12.435 11.290 1.00 88.25 180 MET A N 1
ATOM 1426 C CA . MET A 1 180 ? -21.581 11.372 12.218 1.00 88.25 180 MET A CA 1
ATOM 1427 C C . MET A 1 180 ? -21.054 11.572 13.642 1.00 88.25 180 MET A C 1
ATOM 1429 O O . MET A 1 180 ? -21.690 11.099 14.578 1.00 88.25 180 MET A O 1
ATOM 1433 N N . PHE A 1 181 ? -19.908 12.240 13.806 1.00 90.12 181 PHE A N 1
ATOM 1434 C CA . PHE A 1 181 ? -19.201 12.335 15.090 1.00 90.12 181 PHE A CA 1
ATOM 1435 C C . PHE A 1 181 ? -18.909 13.774 15.552 1.00 90.12 181 PHE A C 1
ATOM 1437 O O . PHE A 1 181 ? -18.397 13.953 16.647 1.00 90.12 181 PHE A O 1
ATOM 1444 N N . GLY A 1 182 ? -19.264 14.802 14.770 1.00 77.81 182 GLY A N 1
ATOM 1445 C CA . GLY A 1 182 ? -19.352 16.188 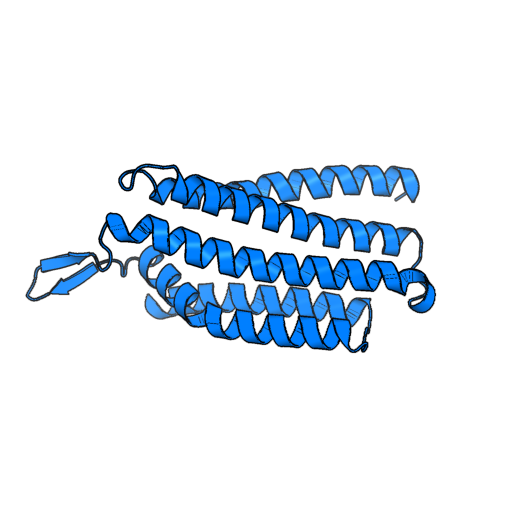15.253 1.00 77.81 182 GLY A CA 1
ATOM 1446 C C . GLY A 1 182 ? -18.038 16.959 15.450 1.00 77.81 182 GLY A C 1
ATOM 1447 O O . GLY A 1 182 ? -18.060 17.971 16.147 1.00 77.81 182 GLY A O 1
ATOM 1448 N N . HIS A 1 183 ? -16.923 16.527 14.850 1.00 59.31 183 HIS A N 1
ATOM 1449 C CA . HIS A 1 183 ? -15.637 17.250 14.874 1.00 59.31 183 HIS A CA 1
ATOM 1450 C C . HIS A 1 183 ? -15.305 17.942 13.549 1.00 59.31 183 HIS A C 1
ATOM 1452 O O . HIS A 1 183 ? -15.495 17.313 12.481 1.00 59.31 183 HIS A O 1
#

pLDDT: mean 86.39, std 11.64, range [56.97, 98.12]

Radius of gyration: 19.39 Å; chains: 1; bounding box: 54×34×50 Å

Secondary structure (DSSP, 8-state):
-HHHHHHHHHHHHHHHHHHHHHHHHHHH----HHHHHHHHHHHHHHHHHHHHHHHHHHIIIIISEEEETTEEEESS-GGGHHHHHHHHHHHHHHHHHHHHHHHHHHHHTTTTTT--HHHHHHHHHHHHHHHHHHHHHHHHHHHHHHS-TTTGGGGGGGGGGHHHHHHHHHHHHHHHHHHHH--

Foldseek 3Di:
DLLVQLVVVLVVVLVVLVVLVVVLCVLQVDDDPLLVVLVVVLVVLSVVVSVLSSVVSCCVSPVQFDQDPNDTDGPDDLQCLLVSLLSNLVSLLSSLVSSLVSLVVSLVCCVVSVPDPLSNLVSVLSSVLSVVSNVLSVQLNVLSVPDDSNCSNCSVVSVVVNVVSNVVSCVVSVVVSCVVPPD